Protein AF-A0A845PTY8-F1 (afdb_monomer_lite)

pLDDT: mean 94.78, std 4.06, range [72.06, 98.06]

Sequence (47 aa):
LKGFPEAVEAVFPKTRVQLCVVHQIRSSMRYVPDRDKKAVMEDMKPI

Structure (mmCIF, N/CA/C/O backbone):
data_AF-A0A845PTY8-F1
#
_entry.id   AF-A0A845PTY8-F1
#
loop_
_atom_site.group_PDB
_atom_site.id
_atom_site.type_symbol
_atom_site.label_atom_id
_atom_site.label_alt_id
_atom_site.label_comp_id
_atom_site.label_asym_id
_atom_site.label_entity_id
_atom_site.label_seq_id
_atom_site.pdbx_PDB_ins_code
_atom_site.Cartn_x
_atom_site.Cartn_y
_atom_site.Cartn_z
_atom_site.occupancy
_atom_site.B_iso_or_equiv
_atom_site.auth_seq_id
_atom_site.auth_comp_id
_atom_site.auth_asym_id
_atom_site.auth_atom_id
_atom_site.pdbx_PDB_model_num
ATOM 1 N N . LEU A 1 1 ? -5.895 -9.583 2.599 1.00 85.62 1 LEU A N 1
ATOM 2 C CA . LEU A 1 1 ? -6.440 -10.677 3.433 1.00 85.62 1 LEU A CA 1
ATOM 3 C C . LEU A 1 1 ? -7.956 -10.598 3.358 1.00 85.62 1 LEU A C 1
ATOM 5 O O . LEU A 1 1 ? -8.476 -9.497 3.498 1.00 85.62 1 LEU A O 1
ATOM 9 N N . LYS A 1 2 ? -8.647 -11.704 3.061 1.00 91.25 2 LYS A N 1
ATOM 10 C CA . LYS A 1 2 ? -10.118 -11.722 2.990 1.00 91.25 2 LYS A CA 1
ATOM 11 C C . LYS A 1 2 ? -10.686 -11.629 4.411 1.00 91.25 2 LYS A C 1
ATOM 13 O O . LYS A 1 2 ? -10.173 -12.322 5.282 1.00 91.25 2 LYS A O 1
ATOM 18 N N . GLY A 1 3 ? -11.694 -10.791 4.643 1.00 93.56 3 GLY A N 1
ATOM 19 C CA . GLY A 1 3 ? -12.331 -10.660 5.961 1.00 93.56 3 GLY A CA 1
ATOM 20 C C . GLY A 1 3 ? -11.582 -9.777 6.971 1.00 93.56 3 GLY A C 1
ATOM 21 O O . GLY A 1 3 ? -11.979 -9.702 8.130 1.00 93.56 3 GLY A O 1
ATOM 22 N N . PHE A 1 4 ? -10.454 -9.166 6.584 1.00 93.88 4 PHE A N 1
ATOM 23 C CA . PHE A 1 4 ? -9.626 -8.403 7.522 1.00 93.88 4 PHE A CA 1
ATOM 24 C C . PHE A 1 4 ? -10.240 -7.051 7.925 1.00 93.88 4 PHE A C 1
ATOM 26 O O . PHE A 1 4 ? -10.264 -6.776 9.123 1.00 93.88 4 PHE A O 1
ATOM 33 N N . PRO A 1 5 ? -10.761 -6.220 6.998 1.00 95.25 5 PRO A N 1
ATOM 34 C CA . PRO A 1 5 ? -11.471 -4.995 7.373 1.00 95.25 5 PRO A CA 1
ATOM 35 C C . PRO A 1 5 ? -12.653 -5.255 8.313 1.00 95.25 5 PRO A C 1
ATOM 37 O O . PRO A 1 5 ? -12.776 -4.587 9.334 1.00 95.25 5 PRO A O 1
ATOM 40 N N . GLU A 1 6 ? -13.446 -6.288 8.027 1.00 95.44 6 GLU A N 1
ATOM 41 C CA . GLU A 1 6 ? -14.640 -6.654 8.792 1.00 95.44 6 GLU A CA 1
ATOM 42 C C . GLU A 1 6 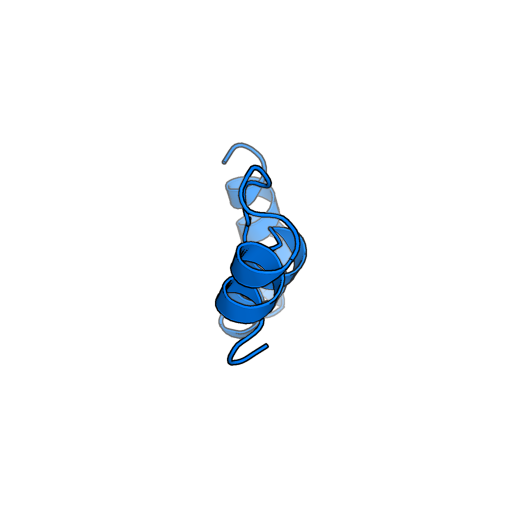? -14.285 -7.069 10.230 1.00 95.44 6 GLU A C 1
ATOM 44 O O . GLU A 1 6 ? -14.967 -6.694 11.184 1.00 95.44 6 GLU A O 1
ATOM 49 N N . ALA A 1 7 ? -13.177 -7.798 10.408 1.00 96.44 7 ALA A N 1
ATOM 50 C CA . ALA A 1 7 ? -12.673 -8.161 11.731 1.00 96.44 7 ALA A CA 1
ATOM 51 C C . ALA A 1 7 ? -12.167 -6.943 12.527 1.00 96.44 7 ALA A C 1
ATOM 53 O O . ALA A 1 7 ? -12.372 -6.871 13.739 1.00 96.44 7 ALA A O 1
ATOM 54 N N . VAL A 1 8 ? -11.512 -5.981 11.863 1.00 96.62 8 VAL A N 1
ATOM 55 C CA . VAL A 1 8 ? -11.020 -4.756 12.516 1.00 96.62 8 VAL A CA 1
ATOM 56 C C . VAL A 1 8 ? -12.180 -3.860 12.937 1.00 96.62 8 VAL A C 1
ATOM 58 O O . VAL A 1 8 ? -12.165 -3.367 14.059 1.00 96.62 8 VAL A O 1
ATOM 61 N N . GLU A 1 9 ? -13.195 -3.683 12.093 1.00 96.44 9 GLU A N 1
ATOM 62 C CA . GLU A 1 9 ? -14.379 -2.871 12.409 1.00 96.44 9 GLU A CA 1
ATOM 63 C C . GLU A 1 9 ? -15.181 -3.439 13.587 1.00 96.44 9 GLU A C 1
ATOM 65 O O . GLU A 1 9 ? -15.669 -2.675 14.421 1.00 96.44 9 GLU A O 1
ATOM 70 N N . ALA A 1 10 ? -15.257 -4.771 13.709 1.00 97.38 10 ALA A N 1
ATOM 71 C CA . ALA A 1 10 ? -15.954 -5.437 14.809 1.00 97.38 10 ALA A CA 1
ATOM 72 C C . ALA A 1 10 ? -15.311 -5.182 16.187 1.00 97.38 10 ALA A C 1
ATOM 74 O O . ALA A 1 10 ? -16.018 -5.109 17.191 1.00 97.38 10 ALA A O 1
ATOM 75 N N . VAL A 1 11 ? -13.980 -5.049 16.249 1.00 98.06 11 VAL A N 1
ATOM 76 C CA . VAL A 1 11 ? -13.227 -4.880 17.510 1.00 98.06 11 VAL A CA 1
ATOM 77 C C . VAL A 1 11 ? -12.848 -3.417 17.764 1.00 98.06 11 VAL A C 1
ATOM 79 O O . VAL A 1 11 ? -12.854 -2.954 18.905 1.00 98.06 11 VAL A O 1
ATOM 82 N N . PHE A 1 12 ? -12.538 -2.667 16.707 1.00 97.69 12 PHE A N 1
ATOM 83 C CA . PHE A 1 12 ? -12.049 -1.290 16.754 1.00 97.69 12 PHE A CA 1
ATOM 84 C C . PHE A 1 12 ? -12.893 -0.371 15.848 1.00 97.69 12 PHE A C 1
ATOM 86 O O . PHE A 1 12 ? -12.399 0.130 14.835 1.00 97.69 12 PHE A O 1
ATOM 93 N N . PRO A 1 13 ? -14.149 -0.064 16.221 1.00 95.62 13 PRO A N 1
ATOM 94 C CA . PRO A 1 13 ? -15.123 0.597 15.340 1.00 95.62 13 PRO A CA 1
ATOM 95 C C . PRO A 1 13 ? -14.779 2.047 14.966 1.00 95.62 13 PRO A C 1
ATOM 97 O O . PRO A 1 13 ? -15.378 2.617 14.061 1.00 95.62 13 PRO A O 1
ATOM 100 N N . LYS A 1 14 ? -13.831 2.677 15.671 1.00 97.31 14 LYS A N 1
ATOM 101 C CA . LYS A 1 14 ? -13.354 4.041 15.375 1.00 97.31 14 LYS A CA 1
ATOM 102 C C . LYS A 1 14 ? -12.092 4.058 14.506 1.00 97.31 14 LYS A C 1
ATOM 104 O O . LYS A 1 14 ? -11.626 5.134 14.137 1.00 97.31 14 LYS A O 1
ATOM 109 N N . THR A 1 15 ? -11.511 2.895 14.214 1.00 97.06 15 THR A N 1
ATOM 110 C CA . THR A 1 15 ? -10.283 2.791 13.427 1.00 97.06 15 THR A CA 1
ATOM 111 C C . THR A 1 15 ? -10.603 2.897 11.948 1.00 97.06 15 THR A C 1
ATOM 113 O O . THR A 1 15 ? -11.446 2.177 11.422 1.00 97.06 15 THR A O 1
ATOM 116 N N . ARG A 1 16 ? -9.870 3.758 11.242 1.00 95.06 16 ARG A N 1
ATOM 117 C CA . ARG A 1 16 ? -9.913 3.796 9.782 1.00 95.06 16 ARG A CA 1
ATOM 118 C C . ARG A 1 16 ? -9.035 2.684 9.220 1.00 95.06 16 ARG A C 1
ATOM 120 O O . ARG A 1 16 ? -7.816 2.720 9.375 1.00 95.06 16 ARG A O 1
ATOM 127 N N . VAL A 1 17 ? -9.641 1.728 8.526 1.00 93.69 17 VAL A N 1
ATOM 128 C CA . VAL A 1 17 ? -8.898 0.697 7.795 1.00 93.69 17 VAL A CA 1
ATOM 129 C C . VAL A 1 17 ? -8.372 1.289 6.485 1.00 93.69 17 VAL A C 1
ATOM 131 O O . VAL A 1 17 ? -9.127 1.857 5.698 1.00 93.69 17 VAL A O 1
ATOM 134 N N . GLN A 1 18 ? -7.066 1.162 6.245 1.00 94.31 18 GLN A N 1
ATOM 135 C CA . GLN A 1 18 ? -6.414 1.571 5.000 1.00 94.31 18 GLN A CA 1
ATOM 136 C C . GLN A 1 18 ? -5.749 0.361 4.340 1.00 94.31 18 GLN A C 1
A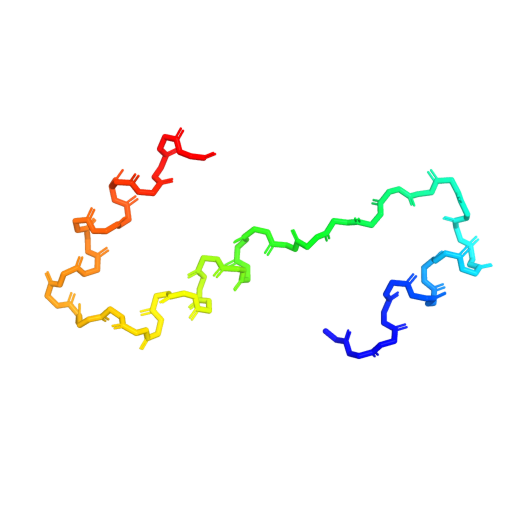TOM 138 O O . GLN A 1 18 ? -5.138 -0.475 5.008 1.00 94.31 18 GLN A O 1
ATOM 143 N N . LEU A 1 19 ? -5.816 0.287 3.010 1.00 93.25 19 LEU A N 1
ATOM 144 C CA . LEU A 1 19 ? -4.981 -0.639 2.255 1.00 93.25 19 LEU A CA 1
ATOM 145 C C . LEU A 1 19 ? -3.516 -0.202 2.323 1.00 93.25 19 LEU A C 1
ATOM 147 O O . LEU A 1 19 ? -3.175 0.961 2.120 1.00 93.25 19 LEU A O 1
ATOM 151 N N . CYS A 1 20 ? -2.633 -1.158 2.599 1.00 94.25 20 CYS A N 1
ATOM 152 C CA . CYS A 1 20 ? -1.206 -0.888 2.670 1.00 94.25 20 CYS A CA 1
ATOM 153 C C . CYS A 1 20 ? -0.672 -0.485 1.287 1.00 94.25 20 CYS A C 1
ATOM 155 O O . CYS A 1 20 ? -0.593 -1.320 0.381 1.00 94.25 20 CYS A O 1
ATOM 157 N N . VAL A 1 21 ? -0.248 0.774 1.158 1.00 93.69 21 VAL A N 1
ATOM 158 C CA . VAL A 1 21 ? 0.293 1.334 -0.090 1.00 93.69 21 VAL A CA 1
ATOM 159 C C . VAL A 1 21 ? 1.485 0.528 -0.618 1.00 93.69 21 VAL A C 1
ATOM 161 O O . VAL A 1 21 ? 1.590 0.293 -1.815 1.00 93.69 21 VAL A O 1
ATOM 164 N N . VAL A 1 22 ? 2.329 -0.024 0.261 1.00 95.4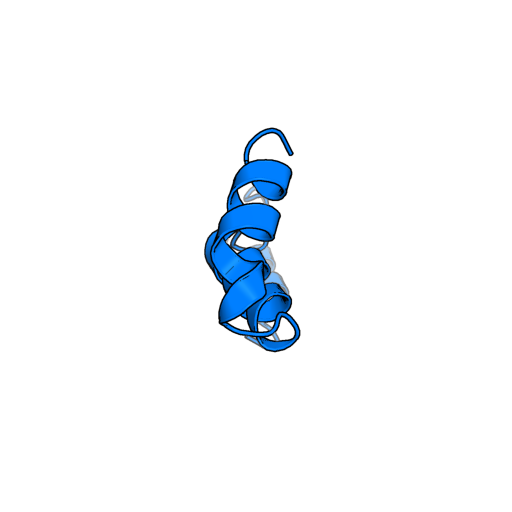4 22 VAL A N 1
ATOM 165 C CA . VAL A 1 22 ? 3.464 -0.876 -0.139 1.00 95.44 22 VAL A CA 1
ATOM 166 C C . VAL A 1 22 ? 2.991 -2.145 -0.850 1.00 95.44 22 VAL A C 1
ATOM 168 O O . VAL A 1 22 ? 3.558 -2.529 -1.874 1.00 95.44 22 VAL A O 1
ATOM 171 N N . HIS A 1 23 ? 1.945 -2.800 -0.338 1.00 95.88 23 HIS A N 1
ATOM 172 C CA . HIS A 1 23 ? 1.373 -3.978 -0.990 1.00 95.88 23 HIS A CA 1
ATOM 173 C C . HIS A 1 23 ? 0.688 -3.616 -2.310 1.00 95.88 23 HIS A C 1
ATOM 175 O O . HIS A 1 23 ? 0.790 -4.381 -3.268 1.00 95.88 23 HIS A O 1
ATOM 181 N N . GLN A 1 24 ? 0.037 -2.452 -2.382 1.00 94.19 24 GLN A N 1
ATOM 182 C CA . GLN A 1 24 ? -0.568 -1.953 -3.615 1.00 94.19 24 GLN A CA 1
ATOM 183 C C . GLN A 1 24 ? 0.492 -1.707 -4.696 1.00 94.19 24 GLN A C 1
ATOM 185 O O . GLN A 1 24 ? 0.376 -2.264 -5.783 1.00 94.19 24 GLN A O 1
ATOM 190 N N . ILE A 1 25 ? 1.564 -0.974 -4.371 1.00 94.88 25 ILE A N 1
ATOM 191 C CA . ILE A 1 25 ? 2.689 -0.713 -5.279 1.00 94.88 25 ILE A CA 1
ATOM 192 C C . ILE A 1 25 ? 3.302 -2.035 -5.753 1.00 94.88 25 ILE A C 1
ATOM 194 O O . ILE A 1 25 ? 3.387 -2.284 -6.952 1.00 94.88 25 ILE A O 1
ATOM 198 N N . ARG A 1 26 ? 3.664 -2.939 -4.832 1.00 95.06 26 ARG A N 1
ATOM 199 C CA . ARG A 1 26 ? 4.257 -4.242 -5.186 1.00 95.06 26 ARG A CA 1
ATOM 200 C C . ARG A 1 26 ? 3.352 -5.082 -6.088 1.00 95.06 26 ARG A C 1
ATOM 202 O O . ARG A 1 26 ? 3.850 -5.717 -7.013 1.00 95.06 26 ARG A O 1
ATOM 209 N N . SER A 1 27 ? 2.044 -5.080 -5.829 1.00 95.81 27 SER A N 1
ATOM 210 C CA . SER A 1 27 ? 1.064 -5.777 -6.666 1.00 95.81 27 SER A CA 1
ATOM 211 C C . SER A 1 27 ? 1.015 -5.190 -8.078 1.00 95.81 27 SER A C 1
ATOM 213 O O . SER A 1 27 ? 1.054 -5.946 -9.043 1.00 95.81 27 SER A O 1
ATOM 215 N N . SER A 1 28 ? 0.998 -3.862 -8.218 1.00 94.81 28 SER A N 1
ATOM 216 C CA . SER A 1 28 ? 0.994 -3.188 -9.523 1.00 94.81 28 SER A CA 1
ATOM 217 C C . SER A 1 28 ? 2.271 -3.451 -10.328 1.00 94.81 28 SER A C 1
ATOM 219 O O . SER A 1 28 ? 2.202 -3.715 -11.528 1.00 94.81 28 SER A O 1
ATOM 221 N N . MET A 1 29 ? 3.435 -3.479 -9.669 1.00 96.38 29 MET A N 1
ATOM 222 C CA . MET A 1 29 ? 4.738 -3.694 -10.316 1.00 96.38 29 MET A CA 1
ATOM 223 C C . MET A 1 29 ? 4.911 -5.085 -10.946 1.00 96.38 29 MET A C 1
ATOM 225 O O . MET A 1 29 ? 5.839 -5.280 -11.731 1.00 96.38 29 MET A O 1
ATOM 229 N N . ARG A 1 30 ? 4.030 -6.055 -10.654 1.00 96.69 30 ARG A N 1
ATOM 230 C CA . ARG A 1 30 ? 4.068 -7.392 -11.280 1.00 96.69 30 ARG A CA 1
ATOM 231 C C . ARG A 1 30 ? 3.783 -7.371 -12.783 1.00 96.69 30 ARG A C 1
ATOM 233 O O . ARG A 1 30 ? 4.119 -8.327 -13.470 1.00 96.69 30 ARG A O 1
ATOM 240 N N . TYR A 1 31 ? 3.137 -6.313 -13.269 1.00 96.69 31 TYR A N 1
ATOM 241 C CA . TYR A 1 31 ? 2.773 -6.150 -14.678 1.00 96.69 31 TYR A CA 1
ATOM 242 C C . TYR A 1 31 ? 3.771 -5.291 -15.460 1.00 96.69 31 TYR A C 1
ATOM 244 O O . TYR A 1 31 ? 3.605 -5.099 -16.660 1.00 96.69 31 TYR A O 1
ATOM 252 N N . VAL A 1 32 ? 4.794 -4.764 -14.784 1.00 97.19 32 VAL A N 1
ATOM 253 C CA . VAL A 1 32 ? 5.800 -3.889 -15.381 1.00 97.19 32 VAL A CA 1
ATOM 254 C C . VAL A 1 32 ? 7.025 -4.732 -15.750 1.00 97.19 32 VAL A C 1
ATOM 256 O O . VAL A 1 32 ? 7.581 -5.395 -14.865 1.00 97.19 32 VAL A O 1
ATOM 259 N N . PRO A 1 33 ? 7.473 -4.726 -17.021 1.00 97.94 33 PRO A N 1
ATOM 260 C CA . PRO A 1 33 ? 8.721 -5.373 -17.417 1.00 97.94 33 PRO A CA 1
ATOM 261 C C . PRO A 1 33 ? 9.907 -4.840 -16.606 1.00 97.94 33 PRO A C 1
ATOM 263 O O . PRO A 1 33 ? 9.974 -3.645 -16.330 1.00 97.94 33 PRO A O 1
ATOM 266 N N . ASP A 1 34 ? 10.879 -5.693 -16.266 1.00 96.88 34 ASP A N 1
ATOM 267 C CA . ASP A 1 34 ? 12.011 -5.314 -15.398 1.00 96.88 34 ASP A CA 1
ATOM 268 C C . ASP A 1 34 ? 12.763 -4.062 -15.869 1.00 96.88 34 ASP A C 1
ATOM 270 O O . ASP A 1 34 ? 13.111 -3.208 -15.053 1.00 96.88 34 ASP A O 1
ATOM 274 N N . ARG A 1 35 ? 12.943 -3.918 -17.188 1.00 97.75 35 ARG A N 1
ATOM 275 C CA . ARG A 1 35 ? 13.594 -2.756 -17.815 1.00 97.75 35 ARG A CA 1
ATOM 276 C C . ARG A 1 35 ? 12.885 -1.423 -17.533 1.00 97.75 35 ARG A C 1
ATOM 278 O O . ARG A 1 35 ? 13.546 -0.394 -17.479 1.00 97.75 35 ARG A O 1
ATOM 285 N N . ASP A 1 36 ? 11.570 -1.457 -17.316 1.00 98.06 36 ASP A N 1
ATOM 286 C CA . ASP A 1 36 ? 10.716 -0.273 -17.171 1.00 98.06 36 ASP A CA 1
ATOM 287 C C . ASP A 1 36 ? 10.409 0.031 -15.691 1.00 98.06 36 ASP A C 1
ATOM 289 O O . ASP A 1 36 ? 9.920 1.110 -15.357 1.00 98.06 36 ASP A O 1
ATOM 293 N N . LYS A 1 37 ? 10.742 -0.887 -14.766 1.00 96.62 37 LYS A N 1
ATOM 294 C CA . LYS A 1 37 ? 10.392 -0.760 -13.341 1.00 96.62 37 LYS A CA 1
ATOM 295 C C . LYS A 1 37 ? 10.923 0.514 -12.695 1.00 96.62 37 LYS A C 1
ATOM 297 O O . LYS A 1 37 ? 10.236 1.100 -11.865 1.00 96.62 37 LYS A O 1
ATOM 302 N N . LYS A 1 38 ? 12.141 0.935 -13.045 1.00 96.50 38 LYS A N 1
ATOM 303 C CA . LYS A 1 38 ? 12.753 2.134 -12.461 1.00 96.50 38 LYS A CA 1
ATOM 304 C C . LYS A 1 38 ? 11.997 3.402 -12.864 1.00 96.50 38 LYS A C 1
ATOM 306 O O . LYS A 1 38 ? 11.654 4.183 -11.986 1.00 96.50 38 LYS A O 1
ATOM 311 N N . ALA A 1 39 ? 11.702 3.553 -14.156 1.00 97.50 39 ALA A N 1
ATOM 312 C CA . ALA A 1 39 ? 10.964 4.701 -14.679 1.00 97.50 39 ALA A CA 1
ATOM 313 C C . ALA A 1 39 ? 9.561 4.787 -14.058 1.00 97.50 39 ALA A C 1
ATOM 315 O O . ALA A 1 39 ? 9.192 5.813 -13.499 1.00 97.50 39 ALA A O 1
ATOM 316 N N . VAL A 1 40 ? 8.829 3.666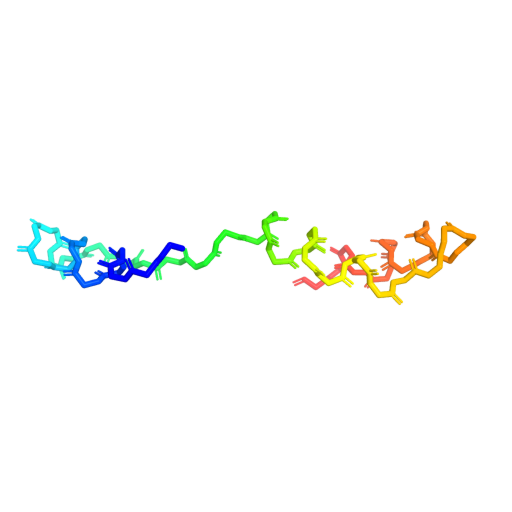 -14.023 1.00 96.12 40 VAL A N 1
ATOM 317 C CA . VAL A 1 40 ? 7.485 3.623 -13.419 1.00 96.12 40 VAL A CA 1
ATOM 318 C C . VAL A 1 40 ? 7.505 3.989 -11.929 1.00 96.12 40 VAL A C 1
ATOM 320 O O . VAL A 1 40 ? 6.605 4.671 -11.449 1.00 96.12 40 VAL A O 1
ATOM 323 N N . MET A 1 41 ? 8.525 3.568 -11.174 1.00 95.12 41 MET A N 1
ATOM 324 C CA . MET A 1 41 ? 8.640 3.919 -9.752 1.00 95.12 41 MET A CA 1
ATOM 325 C C . MET A 1 41 ? 8.952 5.402 -9.517 1.00 95.12 41 MET A C 1
ATOM 327 O O . MET A 1 41 ? 8.500 5.957 -8.515 1.00 95.12 41 MET A O 1
ATOM 331 N N . GLU A 1 42 ? 9.723 6.035 -10.403 1.00 96.25 42 GLU A N 1
ATOM 332 C CA . GLU A 1 42 ? 9.971 7.481 -10.357 1.00 96.25 42 GLU A CA 1
ATOM 333 C C . GLU A 1 42 ? 8.667 8.258 -10.598 1.00 96.25 42 GLU A C 1
ATOM 335 O O . GLU A 1 42 ? 8.337 9.138 -9.800 1.00 96.25 42 GLU A O 1
ATOM 340 N N . ASP A 1 43 ? 7.877 7.843 -11.593 1.00 95.12 43 ASP A N 1
ATOM 341 C CA . ASP A 1 43 ? 6.572 8.438 -11.919 1.00 95.12 43 ASP A CA 1
ATOM 342 C C . ASP A 1 43 ? 5.498 8.189 -10.845 1.00 95.12 43 ASP A C 1
ATOM 344 O O . ASP A 1 43 ? 4.581 8.993 -10.684 1.00 95.12 43 AS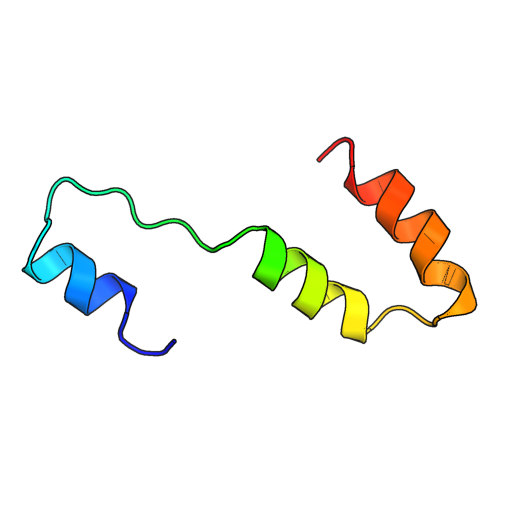P A O 1
ATOM 348 N N . MET A 1 44 ? 5.599 7.093 -10.084 1.00 92.31 44 MET A N 1
ATOM 349 C CA . MET A 1 44 ? 4.676 6.782 -8.982 1.00 92.31 44 MET A CA 1
ATOM 350 C C . MET A 1 44 ? 4.961 7.568 -7.698 1.00 92.31 44 MET A C 1
ATOM 352 O O . MET A 1 44 ? 4.068 7.709 -6.872 1.00 92.31 44 MET A O 1
ATOM 356 N N . LYS A 1 45 ? 6.187 8.059 -7.489 1.00 90.69 45 LYS A N 1
ATOM 357 C CA . LYS A 1 45 ? 6.589 8.753 -6.255 1.00 90.69 45 LYS A CA 1
ATOM 358 C C . LYS A 1 45 ? 5.816 10.049 -5.923 1.00 90.69 45 LYS A C 1
ATOM 360 O O . LYS A 1 45 ? 5.658 10.308 -4.730 1.00 90.69 45 LYS A O 1
ATOM 365 N N . PRO A 1 46 ? 5.395 10.895 -6.886 1.00 91.06 46 PRO A N 1
ATOM 366 C CA . PRO A 1 46 ? 4.616 12.101 -6.589 1.00 91.06 46 PRO A CA 1
ATOM 367 C C . PRO A 1 46 ? 3.128 11.841 -6.294 1.00 91.06 46 PRO A C 1
ATOM 369 O O . PRO A 1 46 ? 2.424 12.794 -5.961 1.00 91.06 46 PRO A O 1
ATOM 372 N N . ILE A 1 47 ? 2.651 10.600 -6.445 1.00 72.06 47 ILE A N 1
ATOM 373 C CA . ILE A 1 47 ? 1.267 10.170 -6.177 1.00 72.06 47 ILE A CA 1
ATOM 374 C C . ILE A 1 47 ? 1.139 9.725 -4.717 1.00 72.06 47 ILE A C 1
ATOM 376 O O . ILE A 1 47 ? 0.120 10.083 -4.085 1.00 72.06 47 ILE A O 1
#

Foldseek 3Di:
DPCPVVVCCVVPVPDDDDDDVVVVLVVVCVPPPPVCSVVVVVVVVVD

InterPro domains:
  IPR001207 Transposase, mutator type [PF00872] (1-47)
  IPR001207 Transposase, mutator type [PTHR33217] (1-47)

Organism: NCBI:txid2681556

Radius of gyration: 15.23 Å; chains: 1; bounding box: 30×24×35 Å

Secondary structure 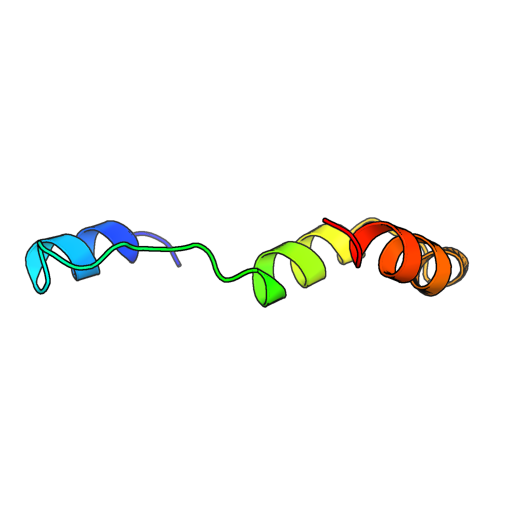(DSSP, 8-state):
-TTHHHHHHHH-TT------HHHHHHHHGGGS-GGGHHHHHHHHTT-